Protein AF-A0A377XJ36-F1 (afdb_monomer)

pLDDT: mean 87.16, std 13.21, range [41.97, 98.56]

Radius of gyration: 21.44 Å; Cα contacts (8 Å, |Δi|>4): 306; chains: 1; bounding box: 42×44×80 Å

Organism: Klebsiella pneumoniae (NCBI:txid573)

Mean predicted aligned error: 8.45 Å

Foldseek 3Di:
DPDPDPDDDCVVVCVQQQQQKKKKKFKAWAQPPPPDDPVNCVVCPVNPPPRDTDIDMAFWMWGQADQVQQKIKTFQVRCPRGPWMWIAGLVGDIFTKDWPDDDPVVRMTIITTDPHDPGRHDDDDDPVPFDFFAKDKDWIDRPSPDIDIDIDTRHDDDDDD

Sequence (161 aa):
MPGQGALPSLAPMLEKVLPAVVSVQVEGTASPTLNMSEELKKYFGDNAPQEQAQPFEGLGSGVIIDAAKGYVLTNNHVINQAQKISVQLNDGREFDAKLVGSDEQSDIALLQLIKPDHLTQIAIADSDKLRVGDFAVAVGNPFGLGQTATSGIISALAAAA

Solvent-accessible surface area (backbone atoms only — not comparable to full-atom values): 9526 Å² total; per-residue (Å²): 132,92,78,82,69,80,77,90,70,66,58,79,57,44,71,70,49,47,60,14,41,22,16,34,40,23,37,30,61,47,61,67,81,75,86,66,52,73,68,54,50,71,73,39,56,94,71,48,84,74,77,62,64,39,77,46,78,38,63,26,41,29,37,25,65,35,41,91,70,22,31,30,42,33,45,25,81,51,55,59,71,44,78,44,39,38,37,34,41,72,87,69,54,73,33,52,42,42,82,78,49,71,39,79,91,80,38,33,24,38,33,31,37,58,82,60,69,95,56,44,48,53,85,87,78,73,70,90,76,64,51,71,65,42,80,41,72,52,74,46,18,50,77,71,86,58,75,49,75,47,78,54,52,36,84,71,75,81,79,87,130

Structure (mmCIF, N/CA/C/O backbone):
data_AF-A0A377XJ36-F1
#
_entry.id   AF-A0A377XJ36-F1
#
loop_
_atom_site.group_PDB
_atom_site.id
_atom_site.type_symbol
_atom_site.label_atom_id
_atom_site.label_alt_id
_atom_site.label_comp_id
_atom_site.label_asym_id
_atom_site.label_entity_id
_atom_site.label_seq_id
_atom_site.pdbx_PDB_ins_code
_atom_site.Cartn_x
_atom_site.Cartn_y
_atom_site.Cartn_z
_atom_site.occupancy
_atom_site.B_iso_or_equiv
_atom_site.auth_seq_id
_atom_site.auth_comp_id
_atom_site.auth_asym_id
_atom_site.auth_atom_id
_atom_site.pdbx_PDB_model_num
ATOM 1 N N . MET A 1 1 ? 23.670 23.105 -30.379 1.00 48.41 1 MET A N 1
ATOM 2 C CA . MET A 1 1 ? 24.186 21.742 -30.624 1.00 48.41 1 MET A CA 1
ATOM 3 C C . MET A 1 1 ? 22.996 20.820 -30.835 1.00 48.41 1 MET A C 1
ATOM 5 O O . MET A 1 1 ? 22.137 20.812 -29.962 1.00 48.41 1 MET A O 1
ATOM 9 N N . PRO A 1 2 ? 22.871 20.128 -31.978 1.00 44.06 2 PRO A N 1
ATOM 10 C CA . PRO A 1 2 ? 21.790 19.173 -32.188 1.00 44.06 2 PRO A CA 1
ATOM 11 C C . PRO A 1 2 ? 22.148 17.836 -31.516 1.00 44.06 2 PRO A C 1
ATOM 13 O O . PRO A 1 2 ? 23.261 17.351 -31.700 1.00 44.06 2 PRO A O 1
ATOM 16 N N . GLY A 1 3 ? 21.223 17.244 -30.749 1.00 57.69 3 GLY A N 1
ATOM 17 C CA . GLY A 1 3 ? 21.305 15.821 -30.382 1.00 57.69 3 GLY A CA 1
ATOM 18 C C . GLY A 1 3 ? 21.522 15.439 -28.912 1.00 57.69 3 GLY A C 1
ATOM 19 O O . GLY A 1 3 ? 21.966 14.323 -28.667 1.00 57.69 3 GLY A O 1
ATOM 20 N N . GLN A 1 4 ? 21.184 16.272 -27.921 1.00 59.72 4 GLN A N 1
ATOM 21 C CA . GLN A 1 4 ? 20.938 15.724 -26.577 1.00 59.72 4 GLN A CA 1
ATOM 22 C C . GLN A 1 4 ? 19.559 15.058 -26.580 1.00 59.72 4 GLN A C 1
ATOM 24 O O . GLN A 1 4 ? 18.538 15.722 -26.417 1.00 59.72 4 GLN A O 1
ATOM 29 N N . GLY A 1 5 ? 19.528 13.747 -26.842 1.00 67.06 5 GLY A N 1
ATOM 30 C CA . GLY A 1 5 ? 18.351 12.931 -26.552 1.00 67.06 5 GLY A CA 1
ATOM 31 C C . GLY A 1 5 ? 17.952 13.126 -25.090 1.00 67.06 5 GLY A C 1
ATOM 32 O O . GLY A 1 5 ? 18.826 13.272 -24.232 1.00 67.06 5 GLY A O 1
ATOM 33 N N . ALA A 1 6 ? 16.647 13.197 -24.818 1.00 75.75 6 ALA A N 1
ATOM 34 C CA . ALA A 1 6 ? 16.142 13.369 -23.461 1.00 75.75 6 ALA A CA 1
ATOM 35 C C . ALA A 1 6 ? 16.782 12.329 -22.527 1.00 75.75 6 ALA A C 1
ATOM 37 O O . ALA A 1 6 ? 16.864 11.148 -22.874 1.00 75.75 6 ALA A O 1
ATOM 38 N N . LEU A 1 7 ? 17.266 12.776 -21.364 1.00 84.00 7 LEU A N 1
ATOM 39 C CA . LEU A 1 7 ? 17.842 11.876 -20.370 1.00 84.00 7 LEU A CA 1
ATOM 40 C C . LEU A 1 7 ? 16.785 10.836 -19.958 1.00 84.00 7 LEU A C 1
ATOM 42 O O . LEU A 1 7 ? 15.632 11.217 -19.727 1.00 84.00 7 LEU A O 1
ATOM 46 N N . PRO A 1 8 ? 17.144 9.542 -19.856 1.00 88.75 8 PRO A N 1
ATOM 47 C CA . PRO A 1 8 ? 16.229 8.525 -19.357 1.00 88.75 8 PRO A CA 1
ATOM 48 C C . PRO A 1 8 ? 15.683 8.913 -17.980 1.00 88.75 8 PRO A C 1
ATOM 50 O O . PRO A 1 8 ? 16.436 9.343 -17.107 1.00 88.75 8 PRO A O 1
ATOM 53 N N . SER A 1 9 ? 14.374 8.759 -17.786 1.00 92.50 9 SER A N 1
ATOM 54 C CA . SER A 1 9 ? 13.693 9.106 -16.538 1.00 92.50 9 SER A CA 1
ATOM 55 C C . SER A 1 9 ? 12.618 8.078 -16.206 1.00 92.50 9 SER A C 1
ATOM 57 O O . SER A 1 9 ? 11.940 7.567 -17.097 1.00 92.50 9 SER A O 1
ATOM 59 N N . LEU A 1 10 ? 12.441 7.808 -14.911 1.00 93.69 10 LEU A N 1
ATOM 60 C CA . LEU A 1 10 ? 11.351 6.982 -14.387 1.00 93.69 10 LEU A CA 1
ATOM 61 C C . LEU A 1 10 ? 10.025 7.754 -14.291 1.00 93.69 10 LEU A C 1
ATOM 63 O O . LEU A 1 10 ? 8.982 7.135 -14.085 1.00 93.69 10 LEU A O 1
ATOM 67 N N . ALA A 1 11 ? 10.043 9.081 -14.468 1.00 92.81 11 ALA A N 1
ATOM 68 C CA . ALA A 1 11 ? 8.866 9.938 -14.313 1.00 92.81 11 ALA A CA 1
ATOM 69 C C . ALA A 1 11 ? 7.653 9.494 -15.159 1.00 92.81 11 ALA A C 1
ATOM 71 O O . ALA A 1 11 ? 6.580 9.359 -14.578 1.00 92.81 11 ALA A O 1
ATOM 72 N N . PRO A 1 12 ? 7.783 9.135 -16.457 1.00 94.06 12 PRO A N 1
ATOM 73 C CA . PRO A 1 12 ? 6.626 8.709 -17.256 1.00 94.06 12 PRO A CA 1
ATOM 74 C C . PRO A 1 12 ? 5.974 7.403 -16.775 1.00 94.06 12 PRO A C 1
ATOM 76 O O . PRO A 1 12 ? 4.808 7.138 -17.068 1.00 94.06 12 PRO A O 1
ATOM 79 N N . MET A 1 13 ? 6.735 6.549 -16.080 1.00 94.25 13 MET A N 1
ATOM 80 C CA . MET A 1 13 ? 6.204 5.344 -15.441 1.00 94.25 13 MET A CA 1
ATOM 81 C C . MET A 1 13 ? 5.531 5.707 -14.116 1.00 94.25 13 MET A C 1
ATOM 83 O O . MET A 1 13 ? 4.397 5.293 -13.880 1.00 94.25 13 MET A O 1
ATOM 87 N N . LEU A 1 14 ? 6.187 6.535 -13.297 1.00 92.69 14 LEU A N 1
ATOM 88 C CA . LEU A 1 14 ? 5.649 6.987 -12.016 1.00 92.69 14 LEU A CA 1
ATOM 89 C C . LEU A 1 14 ? 4.326 7.740 -12.187 1.00 92.69 14 LEU A C 1
ATOM 91 O O . LEU A 1 14 ? 3.386 7.430 -11.471 1.00 92.69 14 LEU A O 1
ATOM 95 N N . GLU A 1 15 ? 4.179 8.613 -13.184 1.00 92.25 15 GLU A N 1
ATOM 96 C CA . GLU A 1 15 ? 2.908 9.301 -13.483 1.00 92.25 15 GLU A CA 1
ATOM 97 C C . GLU A 1 15 ? 1.708 8.347 -13.629 1.00 92.25 15 GLU A C 1
ATOM 99 O O . GLU A 1 15 ? 0.581 8.717 -13.307 1.00 92.25 15 GLU A O 1
ATOM 104 N N . LYS A 1 16 ? 1.942 7.105 -14.072 1.00 92.62 16 LYS A N 1
ATOM 105 C CA . LYS A 1 16 ? 0.900 6.078 -14.224 1.00 92.62 16 LYS A CA 1
ATOM 106 C C . LYS A 1 16 ? 0.691 5.235 -12.968 1.00 92.62 16 LYS A C 1
ATOM 108 O O . LYS A 1 16 ? -0.400 4.713 -12.771 1.00 92.62 16 LYS A O 1
ATOM 113 N N . VAL A 1 17 ? 1.731 5.063 -12.152 1.00 93.38 17 VAL A N 1
ATOM 114 C CA . VAL A 1 17 ? 1.713 4.202 -10.955 1.00 93.38 17 VAL A CA 1
ATOM 115 C C . VAL A 1 17 ? 1.255 4.965 -9.719 1.00 93.38 17 VAL A C 1
ATOM 117 O O . VAL A 1 17 ? 0.489 4.442 -8.914 1.00 93.38 17 VAL A O 1
ATOM 120 N N . LEU A 1 18 ? 1.704 6.208 -9.578 1.00 92.50 18 LEU A N 1
ATOM 121 C CA . LEU A 1 18 ? 1.450 7.065 -8.428 1.00 92.50 18 LEU A CA 1
ATOM 122 C C . LEU A 1 18 ? -0.048 7.195 -8.079 1.00 92.50 18 LEU A C 1
ATOM 124 O O . LEU A 1 18 ? -0.370 7.056 -6.903 1.00 92.50 18 LEU A O 1
ATOM 128 N N . PRO A 1 19 ? -0.995 7.345 -9.025 1.00 94.19 19 PRO A N 1
ATOM 129 C CA . PRO A 1 19 ? -2.423 7.394 -8.687 1.00 94.19 19 PRO A CA 1
ATOM 130 C C . PRO A 1 19 ? -2.993 6.139 -8.006 1.00 94.19 19 PRO A C 1
ATOM 132 O O . PRO A 1 19 ? -4.066 6.210 -7.414 1.00 94.19 19 PRO A O 1
ATOM 135 N N . ALA A 1 20 ? -2.298 4.998 -8.073 1.00 96.06 20 ALA A N 1
ATOM 136 C CA . ALA A 1 20 ? -2.696 3.770 -7.386 1.00 96.06 20 ALA A CA 1
ATOM 137 C C . ALA A 1 20 ? -2.126 3.646 -5.960 1.00 96.06 20 ALA A C 1
ATOM 139 O O . ALA A 1 20 ? -2.522 2.737 -5.233 1.00 96.06 20 ALA A O 1
ATOM 140 N N . VAL A 1 21 ? -1.198 4.519 -5.551 1.00 95.81 21 VAL A N 1
ATOM 141 C CA . VAL A 1 21 ? -0.568 4.486 -4.221 1.00 95.81 21 VAL A CA 1
ATOM 142 C C . VAL A 1 21 ? -1.210 5.531 -3.316 1.00 95.81 21 VAL A C 1
ATOM 144 O O . VAL A 1 21 ? -1.239 6.719 -3.634 1.00 95.81 21 VAL A O 1
ATOM 147 N N . VAL A 1 22 ? -1.690 5.097 -2.158 1.00 95.81 22 VAL A N 1
ATOM 148 C CA . VAL A 1 22 ? -2.528 5.900 -1.259 1.00 95.81 22 VAL A CA 1
ATOM 149 C C . VAL A 1 22 ? -1.887 6.059 0.115 1.00 95.81 22 VAL A C 1
ATOM 151 O O . VAL A 1 22 ? -1.047 5.249 0.512 1.00 95.81 22 VAL A O 1
ATOM 154 N N . SER A 1 23 ? -2.291 7.096 0.842 1.00 96.00 23 SER A N 1
ATOM 155 C CA . SER A 1 23 ? -2.009 7.233 2.272 1.00 96.00 23 SER A CA 1
ATOM 156 C C . SER A 1 23 ? -3.123 6.559 3.067 1.00 96.00 23 SER A C 1
ATOM 158 O O . SER A 1 23 ? -4.299 6.740 2.751 1.00 96.00 23 SER A O 1
ATOM 160 N N . VAL A 1 24 ? -2.759 5.771 4.073 1.00 96.12 24 VAL A N 1
ATOM 161 C CA . VAL A 1 24 ? -3.692 5.121 4.999 1.00 96.12 24 VAL A CA 1
ATOM 162 C C . VAL A 1 24 ? -3.528 5.786 6.354 1.00 96.12 24 VAL A C 1
ATOM 164 O O . VAL A 1 24 ? -2.433 5.785 6.915 1.00 96.12 24 VAL A O 1
ATOM 167 N N . GLN A 1 25 ? -4.613 6.346 6.866 1.00 94.56 25 GLN A N 1
ATOM 168 C CA . GLN A 1 25 ? -4.669 7.020 8.154 1.00 94.56 25 GLN A CA 1
ATOM 169 C C . GLN A 1 25 ? -5.615 6.247 9.057 1.00 94.56 25 GLN A C 1
ATOM 171 O O . GLN A 1 25 ? -6.716 5.872 8.641 1.00 94.56 25 GLN A O 1
ATOM 176 N N . VAL A 1 26 ? -5.188 5.996 10.286 1.00 94.62 26 VAL A N 1
ATOM 177 C CA . VAL A 1 26 ? -6.001 5.284 11.264 1.00 94.62 26 VAL A CA 1
ATOM 178 C C . VAL A 1 26 ? -6.114 6.065 12.552 1.00 94.62 26 VAL A C 1
ATOM 180 O O . VAL A 1 26 ? -5.155 6.678 13.011 1.00 94.62 26 VAL A O 1
ATOM 183 N N . GLU A 1 27 ? -7.293 5.993 13.148 1.00 93.62 27 GLU A N 1
ATOM 184 C CA . GLU A 1 27 ? -7.573 6.517 14.478 1.00 93.62 27 GLU A CA 1
ATOM 185 C C . GLU A 1 27 ? -8.083 5.354 15.331 1.00 93.62 27 GLU A C 1
ATOM 187 O O . GLU A 1 27 ? -8.927 4.558 14.893 1.00 93.62 27 GLU A O 1
ATOM 192 N N . GLY A 1 28 ? -7.580 5.235 16.554 1.00 88.56 28 GLY A N 1
ATOM 193 C CA . GLY A 1 28 ? -7.995 4.190 17.480 1.00 88.56 28 GLY A CA 1
ATOM 194 C C . GLY A 1 28 ? -7.770 4.578 18.931 1.00 88.56 28 GLY A C 1
ATOM 195 O O . GLY A 1 28 ? -7.401 5.705 19.258 1.00 88.56 28 GLY A O 1
ATOM 196 N N . THR A 1 29 ? -8.009 3.631 19.831 1.00 83.00 29 THR A N 1
ATOM 197 C CA . THR A 1 29 ? -7.710 3.794 21.256 1.00 83.00 29 THR A CA 1
ATOM 198 C C . THR A 1 29 ? -6.915 2.587 21.716 1.00 83.00 29 THR A C 1
ATOM 200 O O . THR A 1 29 ? -7.352 1.452 21.527 1.00 83.00 29 THR A O 1
ATOM 203 N N . ALA A 1 30 ? -5.755 2.828 22.313 1.00 75.50 30 ALA A N 1
ATOM 204 C CA . ALA A 1 30 ? -4.897 1.792 22.860 1.00 75.50 30 ALA A CA 1
ATOM 205 C C . ALA A 1 30 ? -4.836 1.956 24.377 1.00 75.50 30 ALA A C 1
ATOM 207 O O . ALA A 1 30 ? -4.608 3.053 24.887 1.00 75.50 30 ALA A O 1
ATOM 208 N N . SER A 1 31 ? -5.035 0.864 25.110 1.00 68.12 31 SER A N 1
ATOM 209 C CA . SER A 1 31 ? -4.725 0.824 26.536 1.00 68.12 31 SER A CA 1
ATOM 210 C C . SER A 1 31 ? -3.245 0.485 26.671 1.00 68.12 31 SER A C 1
ATOM 212 O O . SER A 1 31 ? -2.873 -0.650 26.364 1.00 68.12 31 SER A O 1
ATOM 214 N N . PRO A 1 32 ? -2.374 1.425 27.074 1.00 62.62 32 PRO A N 1
ATOM 215 C CA . PRO A 1 32 ? -1.007 1.060 27.398 1.00 62.62 32 PRO A CA 1
ATOM 216 C C . PRO A 1 32 ? -1.059 0.086 28.575 1.00 62.62 32 PRO A C 1
ATOM 218 O O . PRO A 1 32 ? -1.501 0.464 29.657 1.00 62.62 32 PRO A O 1
ATOM 221 N N . THR A 1 33 ? -0.624 -1.160 28.369 1.00 59.25 33 THR A N 1
ATOM 222 C CA . THR A 1 33 ? -0.409 -2.093 29.478 1.00 59.25 33 THR A CA 1
ATOM 223 C C . THR A 1 33 ? 0.677 -1.506 30.358 1.00 59.25 33 THR A C 1
ATOM 225 O O . THR A 1 33 ? 1.862 -1.516 29.997 1.00 59.25 33 THR A O 1
ATOM 228 N N . LEU A 1 34 ? 0.284 -0.969 31.507 1.00 61.28 34 LEU A N 1
ATOM 229 C CA . LEU A 1 34 ? 1.234 -0.591 32.531 1.00 61.28 34 LEU A CA 1
ATOM 230 C C . LEU A 1 34 ? 1.732 -1.901 33.131 1.00 61.28 34 LEU A C 1
ATOM 232 O O . LEU A 1 34 ? 1.085 -2.498 33.989 1.00 61.28 34 LEU A O 1
ATOM 236 N N . ASN A 1 35 ? 2.908 -2.351 32.692 1.00 59.31 35 ASN A N 1
ATOM 237 C CA . ASN A 1 35 ? 3.653 -3.404 33.377 1.00 59.31 35 ASN A CA 1
ATOM 238 C C . ASN A 1 35 ? 4.149 -2.865 34.732 1.00 59.31 35 ASN A C 1
ATOM 240 O O . ASN A 1 35 ? 5.342 -2.655 34.945 1.00 59.31 35 ASN A O 1
ATOM 244 N N . MET A 1 36 ? 3.222 -2.586 35.653 1.00 64.69 36 MET A N 1
ATOM 245 C CA . MET A 1 36 ? 3.536 -2.308 37.047 1.00 64.69 36 MET A CA 1
ATOM 246 C C . MET A 1 36 ? 4.074 -3.591 37.667 1.00 64.69 36 MET A C 1
ATOM 248 O O . MET A 1 36 ? 3.414 -4.633 37.630 1.00 64.69 36 MET A O 1
ATOM 252 N N . SER A 1 37 ? 5.263 -3.506 38.265 1.00 69.25 37 SER A N 1
ATOM 253 C CA . SER A 1 37 ? 5.785 -4.590 39.088 1.00 69.25 37 SER A CA 1
ATOM 254 C C . SER A 1 37 ? 4.824 -4.883 40.245 1.00 69.25 37 SER A C 1
ATOM 256 O O . SER A 1 37 ? 4.123 -4.000 40.749 1.00 69.25 37 SER A O 1
ATOM 258 N N . GLU A 1 38 ? 4.795 -6.136 40.693 1.00 71.56 38 GLU A N 1
ATOM 259 C CA . GLU A 1 38 ? 3.959 -6.579 41.818 1.00 71.56 38 GLU A CA 1
ATOM 260 C C . GLU A 1 38 ? 4.240 -5.782 43.112 1.00 71.56 38 GLU A C 1
ATOM 262 O O . GLU A 1 38 ? 3.360 -5.612 43.958 1.00 71.56 38 GLU A O 1
ATOM 267 N N . GLU A 1 39 ? 5.449 -5.230 43.251 1.00 73.38 39 GLU A N 1
ATOM 268 C CA . GLU A 1 39 ? 5.852 -4.356 44.361 1.00 73.38 39 GLU A CA 1
ATOM 269 C C . GLU A 1 39 ? 5.170 -2.983 44.305 1.00 73.38 39 GLU A C 1
ATOM 271 O O . GLU A 1 39 ? 4.704 -2.486 45.330 1.00 73.38 39 GLU A O 1
ATOM 276 N N . LEU A 1 40 ? 5.045 -2.395 43.110 1.00 71.69 40 LEU A N 1
ATOM 277 C CA . LEU A 1 40 ? 4.318 -1.142 42.904 1.00 71.69 40 LE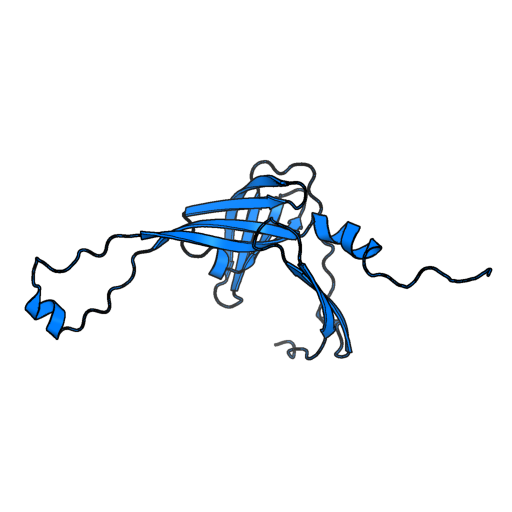U A CA 1
ATOM 278 C C . LEU A 1 40 ? 2.810 -1.343 43.120 1.00 71.69 40 LEU A C 1
ATOM 280 O O . LEU A 1 40 ? 2.173 -0.515 43.765 1.00 71.69 40 LEU A O 1
ATOM 284 N N . LYS A 1 41 ? 2.233 -2.469 42.683 1.00 71.19 41 LYS A N 1
ATOM 285 C CA . LYS A 1 41 ? 0.807 -2.778 42.925 1.00 71.19 41 LYS A CA 1
ATOM 286 C C . LYS A 1 41 ? 0.467 -2.851 44.419 1.00 71.19 41 LYS A C 1
ATOM 288 O O . LYS A 1 41 ? -0.551 -2.309 44.842 1.00 71.19 41 LYS A O 1
ATOM 293 N N . LYS A 1 42 ? 1.342 -3.451 45.237 1.00 74.19 42 LYS A N 1
ATOM 294 C CA . LYS A 1 42 ? 1.187 -3.479 46.706 1.00 74.19 42 LYS A CA 1
ATOM 295 C C . LYS A 1 42 ? 1.307 -2.104 47.362 1.00 74.19 42 LYS A C 1
ATOM 297 O O . LYS A 1 42 ? 0.713 -1.899 48.415 1.00 74.19 42 LYS A O 1
ATOM 302 N N . TYR A 1 43 ? 2.077 -1.191 46.770 1.00 75.00 43 TYR A N 1
ATOM 303 C CA . TYR A 1 43 ? 2.278 0.156 47.304 1.00 75.00 43 TYR A CA 1
ATOM 304 C C . TYR A 1 43 ? 1.103 1.096 46.991 1.00 75.00 43 TYR A C 1
ATOM 306 O O . TYR A 1 43 ? 0.738 1.917 47.829 1.00 75.00 43 TYR A O 1
ATOM 314 N N . PHE A 1 44 ? 0.498 0.968 45.804 1.00 73.94 44 PHE A N 1
ATOM 315 C CA . PHE A 1 44 ? -0.570 1.862 45.340 1.00 73.94 44 PHE A CA 1
ATOM 316 C C . PHE A 1 44 ? -1.997 1.341 45.593 1.00 73.94 44 PHE A C 1
ATOM 318 O O . PHE A 1 44 ? -2.909 2.160 45.666 1.00 73.94 44 PHE A O 1
ATOM 325 N N . GLY A 1 45 ? -2.213 0.032 45.791 1.00 71.44 45 GLY A N 1
ATOM 326 C CA . GLY A 1 45 ? -3.537 -0.528 46.113 1.00 71.44 45 GLY A CA 1
ATOM 327 C C . GLY A 1 45 ? -4.637 -0.071 45.139 1.00 71.44 45 GLY A C 1
ATOM 328 O O . GLY A 1 45 ? -4.417 -0.044 43.930 1.00 71.44 45 GLY A O 1
ATOM 329 N N . ASP A 1 46 ? -5.792 0.350 45.668 1.00 68.62 46 ASP A N 1
ATOM 330 C CA . ASP A 1 46 ? -6.917 0.913 44.892 1.00 68.62 46 ASP A CA 1
ATOM 331 C C . ASP A 1 46 ? -6.639 2.320 44.311 1.00 68.62 46 ASP A C 1
ATOM 333 O O . ASP A 1 46 ? -7.412 2.815 43.495 1.00 68.62 46 ASP A O 1
ATOM 337 N N . ASN A 1 47 ? -5.528 2.963 44.697 1.00 65.56 47 ASN A N 1
ATOM 338 C CA . ASN A 1 47 ? -5.059 4.242 44.144 1.00 65.56 47 ASN A CA 1
ATOM 339 C C . ASN A 1 47 ? -4.070 4.054 42.977 1.00 65.56 47 ASN A C 1
ATOM 341 O O . ASN A 1 47 ? -3.370 5.000 42.601 1.00 65.56 47 ASN A O 1
ATOM 345 N N . ALA A 1 48 ? -3.960 2.845 42.417 1.00 66.50 48 ALA A N 1
ATOM 346 C CA . ALA A 1 48 ? -3.186 2.630 41.202 1.00 66.50 48 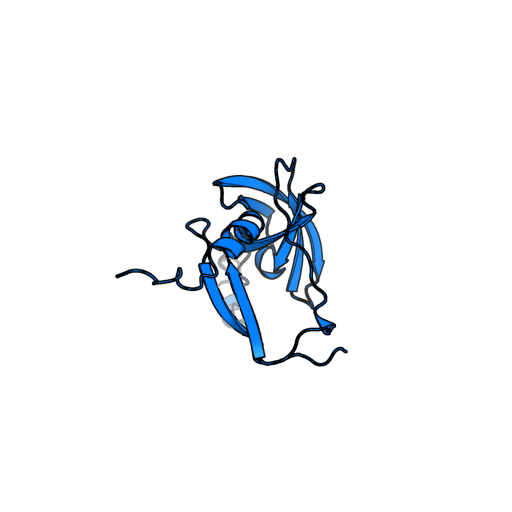ALA A CA 1
ATOM 347 C C . ALA A 1 48 ? -3.740 3.508 40.060 1.00 66.50 48 ALA A C 1
ATOM 349 O O . ALA A 1 48 ? -4.962 3.625 39.925 1.00 66.50 48 ALA A O 1
ATOM 350 N N . PRO A 1 49 ? -2.876 4.131 39.231 1.00 64.44 49 PRO A N 1
ATOM 351 C CA . PRO A 1 49 ? -3.334 4.855 38.055 1.00 64.44 49 PRO A CA 1
ATOM 352 C C . PRO A 1 49 ? -4.183 3.915 37.200 1.00 64.44 49 PRO A C 1
ATOM 354 O O . PRO A 1 49 ? -3.713 2.863 36.772 1.00 64.44 49 PRO A O 1
ATOM 357 N N . GLN A 1 50 ? -5.446 4.278 36.988 1.00 64.50 50 GLN A N 1
ATOM 358 C CA . GLN A 1 50 ? -6.340 3.510 36.134 1.00 64.50 50 GLN A CA 1
ATOM 359 C C . GLN A 1 50 ? -5.754 3.497 34.717 1.00 64.50 50 GLN A C 1
ATOM 361 O O . GLN A 1 50 ? -5.399 4.558 34.199 1.00 64.50 50 GLN A O 1
ATOM 366 N N . GLU A 1 51 ? -5.645 2.317 34.100 1.00 65.31 51 GLU A N 1
ATOM 367 C CA . GLU A 1 51 ? -5.253 2.181 32.694 1.00 65.31 51 GLU A CA 1
ATOM 368 C C . GLU A 1 51 ? -6.303 2.883 31.824 1.00 65.31 51 GLU A C 1
ATOM 370 O O . GLU A 1 51 ? -7.343 2.327 31.473 1.00 65.31 51 GLU A O 1
ATOM 375 N N . GLN A 1 52 ? -6.067 4.160 31.532 1.00 67.25 52 GLN A N 1
ATOM 376 C CA . GLN A 1 52 ? -6.913 4.939 30.644 1.00 67.25 52 GLN A CA 1
ATOM 377 C C . GLN A 1 52 ? -6.488 4.653 29.214 1.00 67.25 52 GLN A C 1
ATOM 379 O O . GLN A 1 52 ? -5.350 4.935 28.835 1.00 67.25 52 GLN A O 1
ATOM 384 N N . ALA A 1 53 ? -7.419 4.119 28.424 1.00 75.62 53 ALA A N 1
ATOM 385 C CA . ALA A 1 53 ? -7.248 3.995 26.988 1.00 75.62 53 ALA A CA 1
ATOM 386 C C . ALA A 1 53 ? -6.920 5.380 26.408 1.00 75.62 53 ALA A C 1
ATOM 388 O O . ALA A 1 53 ? -7.685 6.331 26.584 1.00 75.62 53 ALA A O 1
ATOM 389 N N . GLN A 1 54 ? -5.762 5.498 25.764 1.00 80.44 54 GLN A N 1
ATOM 390 C CA . GLN A 1 54 ? -5.316 6.729 25.123 1.00 80.44 54 GLN A CA 1
ATOM 391 C C . GLN A 1 54 ? -5.647 6.666 23.630 1.00 80.44 54 GLN A C 1
ATOM 393 O O . GLN A 1 54 ? -5.442 5.616 23.009 1.00 80.44 54 GLN A O 1
ATOM 398 N N . PRO A 1 55 ? -6.164 7.754 23.035 1.00 85.88 55 PRO A N 1
ATOM 399 C CA . PRO A 1 55 ? -6.303 7.827 21.591 1.00 85.88 55 PRO A CA 1
ATOM 400 C C . PRO A 1 55 ? -4.924 7.719 20.934 1.00 85.88 55 PRO A C 1
ATOM 402 O O . PRO A 1 55 ? -3.937 8.250 21.449 1.00 85.88 55 PRO A O 1
ATOM 405 N N . PHE A 1 56 ? -4.863 7.034 19.799 1.00 88.56 56 PHE A N 1
ATOM 406 C CA . PHE A 1 56 ? -3.679 6.995 18.953 1.00 88.56 56 PHE A CA 1
ATOM 407 C C . PHE A 1 56 ? -4.061 7.263 17.501 1.00 88.56 56 PHE A C 1
ATOM 409 O O . PHE A 1 56 ? -5.178 6.971 17.069 1.00 88.56 56 PHE A O 1
ATOM 416 N N . GLU A 1 57 ? -3.091 7.781 16.758 1.00 90.19 57 GLU A N 1
ATOM 417 C CA . GLU A 1 57 ? -3.163 7.955 15.315 1.00 90.19 57 GLU A CA 1
ATOM 418 C C . GLU A 1 57 ? -2.034 7.151 14.671 1.00 90.19 57 GLU A C 1
ATOM 420 O O . GLU A 1 57 ? -0.910 7.112 15.180 1.00 90.19 57 GLU A O 1
ATOM 425 N N . GLY A 1 58 ? -2.343 6.482 13.567 1.00 88.44 58 GLY A N 1
ATOM 426 C CA . GLY A 1 58 ? -1.390 5.710 12.780 1.00 88.44 58 GLY A CA 1
ATOM 427 C C . GLY A 1 58 ? -1.394 6.163 11.328 1.00 88.44 58 GLY A C 1
ATOM 428 O O . GLY A 1 58 ? -2.419 6.584 10.791 1.00 88.44 58 GLY A O 1
ATOM 429 N N . LEU A 1 59 ? -0.229 6.075 10.694 1.00 91.69 59 LEU A N 1
ATOM 430 C CA . LEU A 1 59 ? -0.010 6.500 9.317 1.00 91.69 59 LEU A CA 1
ATOM 431 C C . LEU A 1 59 ? 0.747 5.420 8.553 1.00 91.69 59 LEU A C 1
ATOM 433 O O . LEU A 1 59 ? 1.736 4.870 9.040 1.00 91.69 59 LEU A O 1
ATOM 437 N N . GLY A 1 60 ? 0.303 5.143 7.334 1.00 93.44 60 GLY A N 1
ATOM 438 C CA . GLY A 1 60 ? 0.897 4.139 6.467 1.00 93.44 60 GLY A CA 1
ATOM 439 C C . GLY A 1 60 ? 0.598 4.392 4.997 1.00 93.44 60 GLY A C 1
ATOM 440 O O . GLY A 1 60 ? 0.023 5.406 4.609 1.00 93.44 60 GLY A O 1
ATOM 441 N N . SER A 1 61 ? 1.034 3.463 4.153 1.00 95.50 61 SER A N 1
ATOM 442 C CA . SER A 1 61 ? 0.765 3.496 2.713 1.00 95.50 61 SER A CA 1
ATOM 443 C C . SER A 1 61 ? -0.083 2.299 2.306 1.00 95.50 61 SER A C 1
ATOM 445 O O . SER A 1 61 ? -0.035 1.248 2.945 1.00 95.50 61 SER A O 1
ATOM 447 N N . GLY A 1 62 ? -0.836 2.439 1.223 1.00 96.31 62 GLY A N 1
ATOM 448 C CA . GLY A 1 62 ? -1.554 1.333 0.603 1.00 96.31 62 GLY A CA 1
ATOM 449 C C . GLY A 1 62 ? -1.466 1.380 -0.915 1.00 96.31 62 GLY A C 1
ATOM 450 O O . GLY A 1 62 ? -1.016 2.369 -1.497 1.00 96.31 62 GLY A O 1
ATOM 451 N N . VAL A 1 63 ? -1.914 0.308 -1.562 1.00 97.50 63 VAL A N 1
ATOM 452 C CA . VAL A 1 63 ? -1.956 0.194 -3.023 1.00 97.50 63 VAL A CA 1
ATOM 453 C C . VAL A 1 63 ? -3.330 -0.287 -3.468 1.00 97.50 63 VAL A C 1
ATOM 455 O O . VAL A 1 63 ? -3.824 -1.301 -2.976 1.00 97.50 63 VAL A O 1
ATOM 458 N N . ILE A 1 64 ? -3.944 0.423 -4.412 1.00 98.12 64 ILE A N 1
ATOM 459 C CA . ILE A 1 64 ? -5.225 0.044 -5.013 1.00 98.12 64 ILE A CA 1
ATOM 460 C C . ILE A 1 64 ? -4.993 -1.124 -5.978 1.00 98.12 64 ILE A C 1
ATOM 462 O O . ILE A 1 64 ? -4.285 -0.988 -6.980 1.00 98.12 64 ILE A O 1
ATOM 466 N N . ILE A 1 65 ? -5.619 -2.266 -5.694 1.00 97.94 65 ILE A N 1
ATOM 467 C CA . ILE A 1 65 ? -5.500 -3.502 -6.490 1.00 97.94 65 ILE A CA 1
ATOM 468 C C . ILE A 1 65 ? -6.757 -3.815 -7.315 1.00 97.94 65 ILE A C 1
ATOM 470 O O . ILE A 1 65 ? -6.676 -4.540 -8.303 1.00 97.94 65 ILE A O 1
ATOM 474 N N . ASP A 1 66 ? -7.910 -3.251 -6.944 1.00 97.88 66 ASP A N 1
ATOM 475 C CA . ASP A 1 66 ? -9.168 -3.360 -7.694 1.00 97.88 66 ASP A CA 1
ATOM 476 C C . ASP A 1 66 ? -9.898 -2.012 -7.636 1.00 97.88 66 ASP A C 1
ATOM 478 O O . ASP A 1 66 ? -10.426 -1.617 -6.592 1.00 97.88 66 ASP A O 1
ATOM 482 N N . ALA A 1 67 ? -9.909 -1.291 -8.757 1.00 97.06 67 ALA A N 1
ATOM 483 C CA . ALA A 1 67 ? -10.516 0.032 -8.853 1.00 97.06 67 ALA A CA 1
ATOM 484 C C . ALA A 1 67 ? -12.051 -0.022 -8.805 1.00 97.06 67 ALA A C 1
ATOM 486 O O . ALA A 1 67 ? -12.679 0.909 -8.304 1.00 97.06 67 ALA A O 1
ATOM 487 N N . ALA A 1 68 ? -12.661 -1.105 -9.297 1.00 96.31 68 ALA A N 1
ATOM 488 C CA . ALA A 1 68 ? -14.114 -1.244 -9.354 1.00 96.31 68 ALA A CA 1
ATOM 489 C C . ALA A 1 68 ? -14.706 -1.549 -7.974 1.00 96.31 68 ALA A C 1
ATOM 491 O O . ALA A 1 68 ? -15.760 -1.025 -7.612 1.00 96.31 68 ALA A O 1
ATOM 492 N N . LYS A 1 69 ? -14.024 -2.390 -7.190 1.00 97.19 69 LYS A N 1
ATOM 493 C CA . LYS A 1 69 ? -14.437 -2.733 -5.822 1.00 97.19 69 LYS A CA 1
ATOM 494 C C . LYS A 1 69 ? -13.885 -1.779 -4.768 1.00 97.19 69 LYS A C 1
ATOM 496 O O . LYS A 1 69 ? -14.383 -1.804 -3.643 1.00 97.19 69 LYS A O 1
ATOM 501 N N . GLY A 1 70 ? -12.884 -0.970 -5.117 1.00 97.94 70 GLY A N 1
ATOM 502 C CA . GLY A 1 70 ? -12.185 -0.080 -4.194 1.00 97.94 70 GLY A CA 1
ATOM 503 C C . GLY A 1 70 ? -11.276 -0.830 -3.227 1.00 97.94 70 GLY A C 1
ATOM 504 O O . GLY A 1 70 ? -11.216 -0.465 -2.057 1.00 97.94 70 GLY A O 1
ATOM 505 N N . TYR A 1 71 ? -10.619 -1.902 -3.673 1.00 98.56 71 TYR A N 1
ATOM 506 C CA . TYR A 1 71 ? -9.741 -2.684 -2.806 1.00 98.56 71 TYR A CA 1
ATOM 507 C C . TYR A 1 71 ? -8.346 -2.091 -2.705 1.00 98.56 71 TYR A C 1
ATOM 509 O O . TYR A 1 71 ? -7.694 -1.838 -3.721 1.00 98.56 71 TYR A O 1
ATOM 517 N N . VAL A 1 72 ? -7.888 -1.938 -1.464 1.00 98.38 72 VAL A N 1
ATOM 518 C CA . VAL A 1 72 ? -6.578 -1.398 -1.107 1.00 98.38 72 VAL A CA 1
ATOM 519 C C . VAL A 1 72 ? -5.836 -2.415 -0.251 1.00 98.38 72 VAL A C 1
ATOM 521 O O . VAL A 1 72 ? -6.343 -2.846 0.782 1.00 98.38 72 VAL A O 1
ATOM 524 N N . LEU A 1 73 ? -4.630 -2.782 -0.674 1.00 98.00 73 LEU A N 1
ATOM 525 C CA . LEU A 1 73 ? -3.709 -3.591 0.117 1.00 98.00 73 LEU A CA 1
ATOM 526 C C . LEU A 1 73 ? -2.835 -2.674 0.979 1.00 98.00 73 LEU A C 1
ATOM 528 O O . LEU A 1 73 ? -2.334 -1.663 0.484 1.00 98.00 73 LEU A O 1
ATOM 532 N N . THR A 1 74 ? -2.635 -3.019 2.245 1.00 97.31 74 THR A N 1
ATOM 533 C CA . THR A 1 74 ? -1.728 -2.316 3.167 1.00 97.31 74 THR A CA 1
ATOM 534 C C . THR A 1 74 ? -1.141 -3.304 4.178 1.00 97.31 74 THR A C 1
ATOM 536 O O . THR A 1 74 ? -1.395 -4.507 4.090 1.00 97.31 74 THR A O 1
ATOM 539 N N . ASN A 1 75 ? -0.350 -2.814 5.128 1.00 96.31 75 ASN A N 1
ATOM 540 C CA . ASN A 1 75 ? 0.189 -3.636 6.200 1.00 96.31 75 ASN A CA 1
ATOM 541 C C . ASN A 1 75 ? -0.817 -3.821 7.341 1.00 96.31 75 ASN A C 1
ATOM 543 O O . ASN A 1 75 ? -1.534 -2.890 7.711 1.00 96.31 75 ASN A O 1
ATOM 547 N N . ASN A 1 76 ? -0.839 -5.011 7.940 1.00 96.12 76 ASN A N 1
ATOM 548 C CA . ASN A 1 76 ? -1.710 -5.302 9.080 1.00 96.12 76 ASN A CA 1
ATOM 549 C C . ASN A 1 76 ? -1.350 -4.441 10.300 1.00 96.12 76 ASN A C 1
ATOM 551 O O . ASN A 1 76 ? -2.243 -3.890 10.942 1.00 96.12 76 ASN A O 1
ATOM 555 N N . HIS A 1 77 ? -0.062 -4.245 10.588 1.00 93.94 77 HIS A N 1
ATOM 556 C CA . HIS A 1 77 ? 0.367 -3.415 11.716 1.00 93.94 77 HIS A CA 1
ATOM 557 C C . HIS A 1 77 ? -0.078 -1.947 11.605 1.00 93.94 77 HIS A C 1
ATOM 559 O O . HIS A 1 77 ? -0.201 -1.284 12.630 1.00 93.94 77 HIS A O 1
ATOM 565 N N . VAL A 1 78 ? -0.345 -1.441 10.391 1.00 93.38 78 VAL A N 1
ATOM 566 C CA . VAL A 1 78 ? -0.863 -0.077 10.179 1.00 93.38 78 VAL A CA 1
ATOM 567 C C . VAL A 1 78 ? -2.307 0.035 10.655 1.00 93.38 78 VAL A C 1
ATOM 569 O O . VAL A 1 78 ? -2.686 1.071 11.184 1.00 93.38 78 VAL A O 1
ATOM 572 N N . ILE A 1 79 ? -3.115 -1.012 10.473 1.00 93.12 79 ILE A N 1
ATOM 573 C CA . ILE A 1 79 ? -4.557 -0.986 10.762 1.00 93.12 79 ILE A CA 1
ATOM 574 C C . ILE A 1 79 ? -4.931 -1.660 12.082 1.00 93.12 79 ILE A C 1
ATOM 576 O O . ILE A 1 79 ? -6.111 -1.732 12.432 1.00 93.12 79 ILE A O 1
ATOM 580 N N . ASN A 1 80 ? -3.947 -2.166 12.821 1.00 87.12 80 ASN A N 1
ATOM 581 C CA . ASN A 1 80 ? -4.196 -2.871 14.066 1.00 87.12 80 ASN A CA 1
ATOM 582 C C . ASN A 1 80 ? -4.819 -1.923 15.103 1.00 87.12 80 ASN A C 1
ATOM 584 O O . ASN A 1 80 ? -4.369 -0.794 15.279 1.00 87.12 80 ASN A O 1
ATOM 588 N N . GLN A 1 81 ? -5.875 -2.382 15.779 1.00 83.44 81 GLN A N 1
ATOM 589 C CA . GLN A 1 81 ? -6.648 -1.611 16.767 1.00 83.44 81 GLN A CA 1
ATOM 590 C C . GLN A 1 81 ? -7.285 -0.313 16.227 1.00 83.44 81 GLN A C 1
ATOM 592 O O . GLN A 1 81 ? -7.797 0.495 17.009 1.00 83.44 81 GLN A O 1
ATOM 597 N N . ALA A 1 82 ? -7.295 -0.117 14.903 1.00 89.75 82 ALA A N 1
ATOM 598 C CA . ALA A 1 82 ? -7.949 1.016 14.269 1.00 89.75 82 ALA A CA 1
ATOM 599 C C . ALA A 1 82 ? -9.470 0.907 14.422 1.00 89.75 82 ALA A C 1
ATOM 601 O O . ALA A 1 82 ? -10.082 -0.111 14.095 1.00 89.75 82 ALA A O 1
ATOM 602 N N . GLN A 1 83 ? -10.093 1.978 14.900 1.00 91.75 83 GLN A N 1
ATOM 603 C CA . GLN A 1 83 ? -11.550 2.109 14.971 1.00 91.75 83 GLN A CA 1
ATOM 604 C C . GLN A 1 83 ? -12.097 2.811 13.731 1.00 91.75 83 GLN A C 1
ATOM 606 O O . GLN A 1 83 ? -13.210 2.526 13.285 1.00 91.75 83 GLN A O 1
ATOM 611 N N . LYS A 1 84 ? -11.296 3.712 13.162 1.00 95.31 84 LYS A N 1
ATOM 612 C CA . LYS A 1 84 ? -11.593 4.440 11.937 1.00 95.31 84 LYS A CA 1
ATOM 613 C C . LYS A 1 84 ? -10.388 4.359 11.013 1.00 95.31 84 LYS A C 1
ATOM 615 O O . LYS A 1 84 ? -9.251 4.495 11.457 1.00 95.31 84 LYS A O 1
ATOM 620 N N . ILE A 1 85 ? -10.660 4.125 9.734 1.00 97.12 85 ILE A N 1
ATOM 621 C CA . ILE A 1 85 ? -9.652 4.040 8.681 1.00 97.12 85 ILE A CA 1
ATOM 622 C C . ILE A 1 85 ? -10.075 5.003 7.576 1.00 97.12 85 ILE A C 1
ATOM 624 O O . ILE A 1 85 ? -11.163 4.858 7.015 1.00 97.12 85 ILE A O 1
ATOM 628 N N . SER A 1 86 ? -9.215 5.968 7.274 1.00 96.38 86 SER A N 1
ATOM 629 C CA . SER A 1 86 ? -9.350 6.882 6.143 1.00 96.38 86 SER A CA 1
ATOM 630 C C . SER A 1 86 ? -8.235 6.613 5.141 1.00 96.38 86 SER A C 1
ATOM 632 O O . SER A 1 86 ? -7.102 6.297 5.511 1.00 96.38 86 SER A O 1
ATOM 634 N N . VAL A 1 87 ? -8.556 6.715 3.858 1.00 96.25 87 VAL A N 1
ATOM 635 C CA . VAL A 1 87 ? -7.601 6.562 2.766 1.00 96.25 87 VAL A CA 1
ATOM 636 C C . VAL A 1 87 ? -7.607 7.825 1.927 1.00 96.25 87 VAL A C 1
ATOM 638 O O . VAL A 1 87 ? -8.642 8.211 1.384 1.00 96.25 87 VAL A O 1
ATOM 641 N N . GLN A 1 88 ? -6.436 8.436 1.781 1.00 95.00 88 GLN A N 1
ATOM 642 C CA . GLN A 1 88 ? -6.236 9.629 0.970 1.00 95.00 88 GLN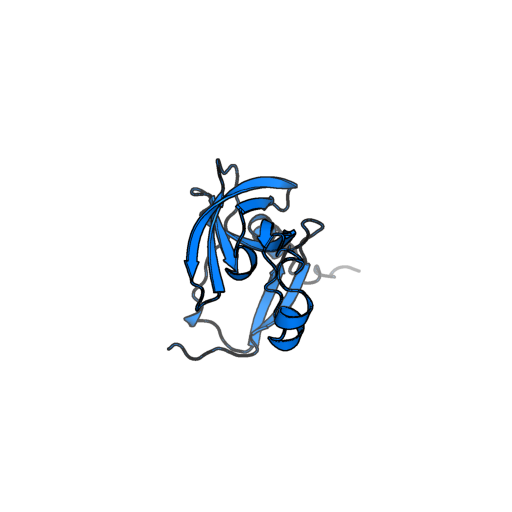 A CA 1
ATOM 643 C C . GLN A 1 88 ? -5.493 9.271 -0.321 1.00 95.00 88 GLN A C 1
ATOM 645 O O . GLN A 1 88 ? -4.416 8.662 -0.301 1.00 95.00 88 GLN A O 1
ATOM 650 N N . LEU A 1 89 ? -6.074 9.647 -1.458 1.00 93.94 89 LEU A N 1
ATOM 651 C CA . LEU A 1 89 ? -5.465 9.504 -2.776 1.00 93.94 89 LEU A CA 1
ATOM 652 C C . LEU A 1 89 ? -4.411 10.589 -3.017 1.00 93.94 89 LEU A C 1
ATOM 654 O O . LEU A 1 89 ? -4.361 11.611 -2.337 1.00 93.94 89 LEU A O 1
ATOM 658 N N . ASN A 1 90 ? -3.583 10.398 -4.043 1.00 89.06 90 ASN A N 1
ATOM 659 C CA . ASN A 1 90 ? -2.555 11.372 -4.414 1.00 89.06 90 ASN A CA 1
ATOM 660 C C . ASN A 1 90 ? -3.113 12.689 -4.990 1.00 89.06 90 ASN A C 1
ATOM 662 O O . ASN A 1 90 ? -2.388 13.677 -5.051 1.00 89.06 90 ASN A O 1
ATOM 666 N N . ASP A 1 91 ? -4.381 12.703 -5.407 1.00 90.56 91 ASP A N 1
ATOM 667 C CA . ASP A 1 91 ? -5.105 13.892 -5.864 1.00 90.56 91 ASP A CA 1
ATOM 668 C C . ASP A 1 91 ? -5.804 14.654 -4.719 1.00 90.56 91 ASP A C 1
ATOM 670 O O . ASP A 1 91 ? -6.465 15.663 -4.962 1.00 90.56 91 ASP A O 1
ATOM 674 N N . GLY A 1 92 ? -5.644 14.185 -3.475 1.00 90.69 92 GLY A N 1
ATOM 675 C CA . GLY A 1 92 ? -6.206 14.790 -2.269 1.00 90.69 92 GLY A CA 1
ATOM 676 C C . GLY A 1 92 ? -7.625 14.337 -1.922 1.00 90.69 92 GLY A C 1
ATOM 677 O O . GLY A 1 92 ? -8.151 14.767 -0.897 1.00 90.69 92 GLY A O 1
ATOM 678 N N . ARG A 1 93 ? -8.265 13.474 -2.724 1.00 93.44 93 ARG A N 1
ATOM 679 C CA . ARG A 1 93 ? -9.558 12.882 -2.345 1.00 93.44 93 ARG A CA 1
ATOM 680 C C . ARG A 1 93 ? -9.390 11.924 -1.169 1.00 93.44 93 ARG A C 1
ATOM 682 O O . ARG A 1 93 ? -8.453 11.131 -1.142 1.00 93.44 93 ARG A O 1
ATOM 689 N N . GLU A 1 94 ? -10.343 11.957 -0.246 1.00 95.25 94 GLU A N 1
ATOM 690 C CA . GLU A 1 94 ? -10.376 11.100 0.941 1.00 95.25 94 GLU A CA 1
ATOM 691 C C . GLU A 1 94 ? -11.605 10.197 0.940 1.00 95.25 94 GLU A C 1
ATOM 693 O O . GLU A 1 94 ? -12.701 10.603 0.543 1.00 95.25 94 GLU A O 1
ATOM 698 N N . PHE A 1 95 ? -11.410 8.966 1.402 1.00 97.12 95 PHE A N 1
ATOM 699 C CA . PHE A 1 95 ? -12.436 7.940 1.476 1.00 97.12 95 PHE A CA 1
ATOM 700 C C . PHE A 1 95 ? -12.375 7.243 2.829 1.00 97.12 95 PHE A C 1
ATOM 702 O O . PHE A 1 95 ? -11.313 6.788 3.251 1.00 97.12 95 PHE A O 1
ATOM 709 N N . ASP A 1 96 ? -13.533 7.057 3.459 1.00 97.75 96 ASP A N 1
ATOM 710 C CA . ASP A 1 96 ? -13.649 6.083 4.539 1.00 97.75 96 ASP A CA 1
ATOM 711 C C . ASP A 1 96 ? -13.399 4.674 3.988 1.00 97.75 96 ASP A C 1
ATOM 713 O O . ASP A 1 96 ? -13.832 4.330 2.878 1.00 97.75 96 ASP A O 1
ATOM 717 N N . ALA A 1 97 ? -12.746 3.834 4.784 1.00 97.94 97 ALA A N 1
ATOM 718 C CA . ALA A 1 97 ? -12.457 2.455 4.429 1.00 97.94 97 ALA A CA 1
ATOM 719 C C . ALA A 1 97 ? -12.926 1.480 5.511 1.00 97.94 97 ALA A C 1
ATOM 721 O O . ALA A 1 97 ? -12.985 1.793 6.700 1.00 97.94 97 ALA A O 1
ATOM 722 N N . LYS A 1 98 ? -13.251 0.258 5.088 1.00 97.19 98 LYS A N 1
ATOM 723 C CA . LYS A 1 98 ? -13.544 -0.866 5.983 1.00 97.19 98 LYS A CA 1
ATOM 724 C C . LYS A 1 98 ? -12.517 -1.966 5.798 1.00 97.19 98 LYS A C 1
ATOM 726 O O . LYS A 1 98 ? -12.109 -2.245 4.674 1.00 97.19 98 LYS A O 1
ATOM 731 N N . LEU A 1 99 ? -12.160 -2.630 6.892 1.00 97.06 99 LEU A N 1
ATOM 732 C CA . LEU A 1 99 ? -11.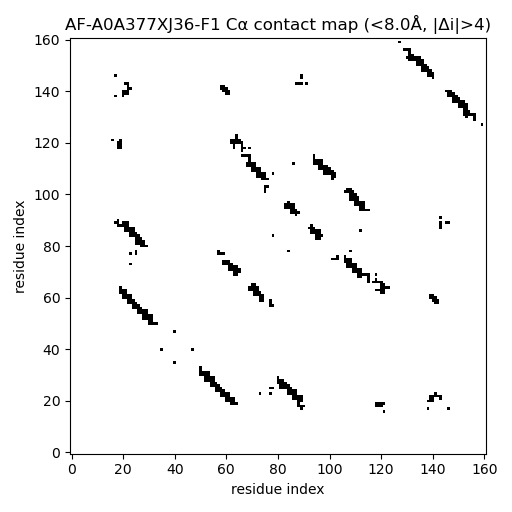379 -3.858 6.840 1.00 97.06 99 LEU A CA 1
ATOM 733 C C . LEU A 1 99 ? -12.227 -4.981 6.228 1.00 97.06 99 LEU A C 1
ATOM 735 O O . LEU A 1 99 ? -13.313 -5.283 6.723 1.00 97.06 99 LEU A O 1
ATOM 739 N N . VAL A 1 100 ? -11.728 -5.587 5.153 1.00 97.56 100 VAL A N 1
ATOM 740 C CA . VAL A 1 100 ? -12.300 -6.800 4.548 1.00 97.56 100 VAL A CA 1
ATOM 741 C C . VAL A 1 100 ? -11.716 -8.038 5.224 1.00 97.56 100 VAL A C 1
ATOM 743 O O . VAL A 1 100 ? -12.439 -8.990 5.505 1.00 97.56 100 VAL A O 1
ATOM 746 N N . GLY A 1 101 ? -10.415 -8.009 5.509 1.00 96.81 101 GLY A N 1
ATOM 747 C CA . GLY A 1 101 ? -9.699 -9.050 6.237 1.00 96.81 101 GLY A CA 1
ATOM 748 C C . GLY A 1 101 ? -8.223 -8.704 6.394 1.00 96.81 101 GLY A C 1
ATOM 749 O O . GLY A 1 101 ? -7.707 -7.834 5.690 1.00 96.81 101 GLY A O 1
ATOM 750 N N . SER A 1 102 ? -7.546 -9.383 7.311 1.00 96.69 102 SER A N 1
ATOM 751 C CA . SER A 1 102 ? -6.103 -9.268 7.508 1.00 96.69 102 SER A CA 1
ATOM 752 C C . SER A 1 102 ? -5.482 -10.616 7.851 1.00 96.69 102 SER A C 1
ATOM 754 O O . SER A 1 102 ? -6.175 -11.544 8.272 1.00 96.69 102 SER A O 1
ATOM 756 N N . ASP A 1 103 ? -4.177 -10.710 7.635 1.00 96.31 103 ASP A N 1
ATOM 757 C CA . ASP A 1 103 ? -3.335 -11.828 8.026 1.00 96.31 103 ASP A CA 1
ATOM 758 C C . ASP A 1 103 ? -2.127 -11.295 8.805 1.00 96.31 103 ASP A C 1
ATOM 760 O O . ASP A 1 103 ? -1.292 -10.557 8.279 1.00 96.31 103 ASP A O 1
ATOM 764 N N . GLU A 1 104 ? -2.048 -11.663 10.082 1.00 94.50 104 GLU A N 1
ATOM 765 C CA . GLU A 1 104 ? -0.985 -11.221 10.985 1.00 94.50 104 GLU A CA 1
ATOM 766 C C . GLU A 1 104 ? 0.363 -11.867 10.639 1.00 94.50 104 GLU A C 1
ATOM 768 O O . GLU A 1 104 ? 1.402 -11.235 10.811 1.00 94.50 104 GLU A O 1
ATOM 773 N N . GLN A 1 105 ? 0.362 -13.093 10.099 1.00 94.56 105 GLN A N 1
ATOM 774 C CA . GLN A 1 105 ? 1.597 -13.825 9.811 1.00 94.56 105 GLN A CA 1
ATOM 775 C C . GLN A 1 105 ? 2.380 -13.207 8.646 1.00 94.56 105 GLN A C 1
ATOM 777 O O . GLN A 1 105 ? 3.609 -13.133 8.707 1.00 94.56 105 GLN A O 1
ATOM 782 N N . SER A 1 106 ? 1.687 -12.770 7.591 1.00 94.25 106 SER A N 1
ATOM 783 C CA . SER A 1 106 ? 2.297 -12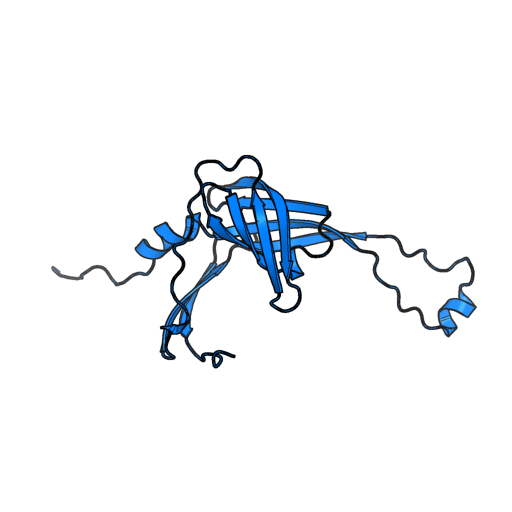.051 6.463 1.00 94.25 106 SER A CA 1
ATOM 784 C C . SER A 1 106 ? 2.323 -10.530 6.637 1.00 94.25 106 SER A C 1
ATOM 786 O O . SER A 1 106 ? 2.909 -9.843 5.803 1.00 94.25 106 SER A O 1
ATOM 788 N N . ASP A 1 107 ? 1.723 -10.007 7.712 1.00 96.44 107 ASP A N 1
ATOM 789 C CA . ASP A 1 107 ? 1.553 -8.575 7.972 1.00 96.44 107 ASP A CA 1
ATOM 790 C C . ASP A 1 107 ? 0.815 -7.833 6.837 1.00 96.44 107 ASP A C 1
ATOM 792 O O . ASP A 1 107 ? 1.160 -6.710 6.461 1.00 96.44 107 ASP A O 1
ATOM 796 N N . ILE A 1 108 ? -0.233 -8.455 6.286 1.00 96.94 108 ILE A N 1
ATOM 797 C CA . ILE A 1 108 ? -1.041 -7.921 5.177 1.00 96.94 108 ILE A CA 1
ATOM 798 C C . ILE A 1 108 ? -2.479 -7.662 5.631 1.00 96.94 108 ILE A C 1
ATOM 800 O O . ILE A 1 108 ? -3.088 -8.468 6.332 1.00 96.94 108 ILE A O 1
ATOM 804 N N . ALA A 1 109 ? -3.067 -6.558 5.172 1.00 97.94 109 ALA A N 1
ATOM 805 C CA . ALA A 1 109 ? -4.487 -6.264 5.321 1.00 97.94 109 ALA A CA 1
ATOM 806 C C . ALA A 1 109 ? -5.119 -5.806 4.002 1.00 97.94 109 ALA A C 1
ATOM 808 O O . ALA A 1 109 ? -4.500 -5.112 3.191 1.00 97.94 109 ALA A O 1
ATOM 809 N N . LEU A 1 110 ? -6.382 -6.186 3.810 1.00 98.38 110 LEU A N 1
ATOM 810 C CA . LEU A 1 110 ? -7.218 -5.782 2.689 1.00 98.38 110 LEU A CA 1
ATOM 811 C C . LEU A 1 110 ? -8.319 -4.846 3.180 1.00 98.38 110 LEU A C 1
ATOM 813 O O . LEU A 1 110 ? -9.174 -5.227 3.983 1.00 98.38 110 LEU A O 1
ATOM 817 N N . LEU A 1 111 ? -8.326 -3.633 2.646 1.00 98.31 111 LEU A N 1
ATOM 818 C CA . LEU A 1 111 ? -9.338 -2.620 2.899 1.00 98.31 111 LEU A CA 1
ATOM 819 C C . LEU A 1 111 ? -10.261 -2.471 1.689 1.00 98.31 111 LEU A C 1
ATOM 821 O O . LEU A 1 111 ? -9.861 -2.711 0.549 1.00 98.31 111 LEU A O 1
ATOM 825 N N . GLN A 1 112 ? -11.486 -2.018 1.935 1.00 98.50 112 GLN A N 1
ATOM 826 C CA . GLN A 1 112 ? -12.431 -1.605 0.906 1.00 98.50 112 GLN A CA 1
ATOM 827 C C . GLN A 1 112 ? -12.862 -0.158 1.132 1.00 98.50 112 GLN A C 1
ATOM 829 O O . GLN A 1 112 ? -13.425 0.168 2.180 1.00 98.50 112 GLN A O 1
ATOM 834 N N . LEU A 1 113 ? -12.631 0.689 0.129 1.00 98.38 113 LEU A N 1
ATOM 835 C CA . LEU A 1 113 ? -13.096 2.072 0.114 1.00 98.38 113 LEU A CA 1
ATOM 836 C C . LEU A 1 113 ? -14.620 2.128 -0.005 1.00 98.38 113 LEU A C 1
ATOM 838 O O . LEU A 1 113 ? -15.239 1.369 -0.756 1.00 98.38 113 LEU A O 1
ATOM 842 N N . ILE A 1 114 ? -15.235 3.051 0.726 1.00 97.56 114 ILE A N 1
ATOM 843 C CA . ILE A 1 114 ? -16.678 3.269 0.700 1.00 97.56 114 ILE A CA 1
ATOM 844 C C . ILE A 1 114 ? -17.023 4.255 -0.411 1.00 97.56 114 ILE A C 1
ATOM 846 O O . ILE A 1 114 ? -16.546 5.383 -0.415 1.00 97.56 114 ILE A O 1
ATOM 850 N N . LYS A 1 115 ? -17.904 3.830 -1.329 1.00 94.81 115 LYS A N 1
ATOM 851 C CA . LYS A 1 115 ? -18.309 4.602 -2.521 1.00 94.81 115 LYS A CA 1
ATOM 852 C C . LYS A 1 115 ? -17.085 5.055 -3.345 1.00 94.81 115 LYS A C 1
ATOM 854 O O . LYS A 1 115 ? -16.901 6.257 -3.537 1.00 94.81 115 LYS A O 1
ATOM 859 N N . PRO A 1 116 ? -16.244 4.109 -3.807 1.00 92.75 116 PRO A N 1
ATOM 860 C CA . PRO A 1 116 ? -15.077 4.448 -4.606 1.00 92.75 116 PRO A CA 1
ATOM 861 C C . PRO A 1 116 ? -15.514 5.130 -5.900 1.00 92.75 116 PRO A C 1
ATOM 863 O O . PRO A 1 116 ? -16.528 4.763 -6.495 1.00 92.75 116 PRO A O 1
ATOM 866 N N . ASP A 1 117 ? -14.732 6.105 -6.339 1.00 92.88 117 ASP A N 1
ATOM 867 C CA . ASP A 1 117 ? -15.00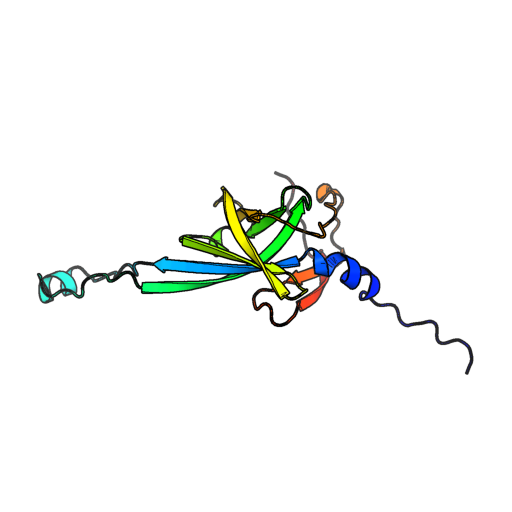7 6.856 -7.555 1.00 92.88 117 ASP A CA 1
ATOM 868 C C . ASP A 1 117 ? -13.700 7.129 -8.298 1.00 92.88 117 ASP A C 1
ATOM 870 O O . ASP A 1 117 ? -12.706 7.492 -7.671 1.00 92.88 117 ASP A O 1
ATOM 874 N N . HIS A 1 118 ? -13.685 6.940 -9.620 1.00 94.81 118 HIS A N 1
ATOM 875 C CA . HIS A 1 118 ? -12.533 7.205 -10.499 1.00 94.81 118 HIS A CA 1
ATOM 876 C C . HIS A 1 118 ? -11.168 6.795 -9.900 1.00 94.81 118 HIS A C 1
ATOM 878 O O . HIS A 1 118 ? -10.254 7.616 -9.776 1.00 94.81 118 HIS A O 1
ATOM 884 N N . LEU A 1 119 ? -11.047 5.534 -9.474 1.00 96.75 119 LEU A N 1
ATOM 885 C CA . LEU A 1 119 ? -9.801 4.991 -8.932 1.00 96.75 119 LEU A CA 1
ATOM 886 C C . LEU A 1 119 ? -8.879 4.493 -10.047 1.00 96.75 119 LEU A C 1
ATOM 888 O O . LEU A 1 119 ? -9.334 3.973 -11.066 1.00 96.75 119 LEU A O 1
ATOM 892 N N . THR A 1 120 ? -7.573 4.590 -9.812 1.00 96.25 120 THR A N 1
ATOM 893 C CA . THR A 1 120 ? -6.551 3.919 -10.623 1.00 96.25 120 THR A CA 1
ATOM 894 C C . THR A 1 120 ? -6.020 2.729 -9.839 1.00 96.25 120 THR A C 1
ATOM 896 O O . THR A 1 120 ? -5.669 2.879 -8.675 1.00 96.25 120 THR A O 1
ATOM 899 N N . GLN A 1 121 ? -5.957 1.553 -10.460 1.00 96.81 121 GLN A N 1
ATOM 900 C CA . GLN A 1 121 ? -5.365 0.360 -9.850 1.00 96.81 121 GLN A CA 1
ATOM 901 C C . GLN A 1 121 ? -4.003 0.039 -10.454 1.00 96.81 121 GLN A C 1
ATOM 903 O O . GLN A 1 121 ? -3.739 0.354 -11.618 1.00 96.81 121 GLN A O 1
ATOM 908 N N . ILE A 1 122 ? -3.163 -0.644 -9.682 1.00 96.44 122 ILE A N 1
ATOM 909 C CA . ILE A 1 122 ? -1.895 -1.169 -10.179 1.00 96.44 122 ILE A CA 1
ATOM 910 C C . ILE A 1 122 ? -2.107 -2.484 -10.942 1.00 96.44 122 ILE A C 1
ATOM 912 O O . ILE A 1 122 ? -3.004 -3.271 -10.635 1.00 96.44 122 ILE A O 1
ATOM 916 N N . ALA A 1 123 ? -1.262 -2.741 -11.939 1.00 94.50 123 ALA A N 1
ATOM 917 C CA . ALA A 1 123 ? -1.169 -4.061 -12.550 1.00 94.50 123 ALA A CA 1
ATOM 918 C C . ALA A 1 123 ? -0.293 -4.968 -11.674 1.00 94.50 123 ALA A C 1
ATOM 920 O O . ALA A 1 123 ? 0.826 -4.595 -11.322 1.00 94.50 123 ALA A O 1
ATOM 921 N N . ILE A 1 124 ? -0.790 -6.161 -11.345 1.00 93.94 124 ILE A N 1
ATOM 922 C CA . ILE A 1 124 ? -0.038 -7.152 -10.571 1.00 93.94 124 ILE A CA 1
ATOM 923 C C . ILE A 1 124 ? 0.813 -7.985 -11.531 1.00 93.94 124 ILE A C 1
ATOM 925 O O . ILE A 1 124 ? 0.307 -8.539 -12.509 1.00 93.94 124 ILE A O 1
ATOM 929 N N . ALA A 1 125 ? 2.110 -8.054 -11.246 1.00 93.50 125 ALA A N 1
ATOM 930 C CA . ALA A 1 125 ? 3.059 -8.896 -11.957 1.00 93.50 125 ALA A CA 1
ATOM 931 C C . ALA A 1 125 ? 3.293 -10.215 -11.206 1.00 93.50 125 ALA A C 1
ATOM 933 O O . ALA A 1 125 ? 3.021 -10.331 -10.015 1.00 93.50 125 ALA A O 1
ATOM 934 N N . ASP A 1 126 ? 3.819 -11.202 -11.924 1.00 94.00 126 ASP A N 1
ATOM 935 C CA . ASP A 1 126 ? 4.198 -12.503 -11.379 1.00 94.00 126 ASP A CA 1
ATOM 936 C C . ASP A 1 126 ? 5.574 -12.415 -10.696 1.00 94.00 126 ASP A C 1
ATOM 938 O O . ASP A 1 126 ? 6.589 -12.194 -11.366 1.00 94.00 126 ASP A O 1
ATOM 942 N N . SER A 1 127 ? 5.601 -12.557 -9.369 1.00 93.69 127 SER A N 1
ATOM 943 C CA . SER A 1 127 ? 6.821 -12.451 -8.563 1.00 93.69 127 SER A CA 1
ATOM 944 C C . SER A 1 127 ? 7.788 -13.618 -8.758 1.00 93.69 127 SER A C 1
ATOM 946 O O . SER A 1 127 ? 8.987 -13.429 -8.552 1.00 93.69 127 SER A O 1
ATOM 948 N N . ASP A 1 128 ? 7.319 -14.784 -9.214 1.00 92.44 128 ASP A N 1
ATOM 949 C CA . ASP A 1 128 ? 8.164 -15.976 -9.409 1.00 92.44 128 ASP A CA 1
ATOM 950 C C . ASP A 1 128 ? 9.147 -15.805 -10.577 1.00 92.44 128 ASP A C 1
ATOM 952 O O . ASP A 1 128 ? 10.106 -16.561 -10.733 1.00 92.44 128 ASP A O 1
ATOM 956 N N . LYS A 1 129 ? 8.923 -14.783 -11.410 1.00 94.56 129 LYS A N 1
ATOM 957 C CA . LYS A 1 129 ? 9.779 -14.425 -12.546 1.00 94.56 129 LYS A CA 1
ATOM 958 C C . LYS A 1 129 ? 10.863 -13.405 -12.203 1.00 94.56 129 LYS A C 1
ATOM 960 O O . LYS A 1 129 ? 11.671 -13.086 -13.078 1.00 94.56 129 LYS A O 1
ATOM 965 N N . LEU A 1 130 ? 10.874 -12.869 -10.982 1.00 95.31 130 LEU A N 1
ATOM 966 C CA . LEU A 1 130 ? 11.877 -11.896 -10.554 1.00 95.31 130 LEU A CA 1
ATOM 967 C C . LEU A 1 130 ? 13.265 -12.535 -10.470 1.00 95.31 130 LEU A C 1
ATOM 969 O O . LEU A 1 130 ? 13.414 -13.726 -10.194 1.00 95.31 130 LEU A O 1
ATOM 973 N N . ARG A 1 131 ? 14.306 -11.726 -10.675 1.00 95.50 131 ARG A N 1
ATOM 974 C CA . ARG A 1 131 ? 15.709 -12.125 -10.514 1.00 95.50 131 ARG A CA 1
ATOM 975 C C . ARG A 1 131 ? 16.470 -11.082 -9.710 1.00 95.50 131 ARG A C 1
ATOM 977 O O . ARG A 1 131 ? 16.215 -9.883 -9.805 1.00 95.50 131 ARG A O 1
ATOM 984 N N . VAL A 1 132 ? 17.467 -11.542 -8.956 1.00 96.50 132 VAL A N 1
ATOM 985 C CA . VAL A 1 132 ? 18.445 -10.647 -8.323 1.00 96.50 132 VAL A CA 1
ATOM 986 C C . VAL A 1 132 ? 19.127 -9.806 -9.405 1.00 96.50 132 VAL A C 1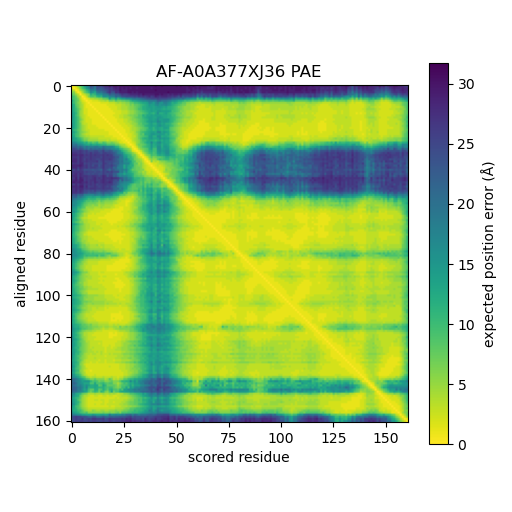
ATOM 988 O O . VAL A 1 132 ? 19.595 -10.342 -10.410 1.00 96.50 132 VAL A O 1
ATOM 991 N N . GLY A 1 133 ? 19.167 -8.490 -9.200 1.00 96.00 133 GLY A N 1
ATOM 992 C CA . GLY A 1 133 ? 19.682 -7.510 -10.158 1.00 96.00 133 GLY A CA 1
ATOM 993 C C . GLY A 1 133 ? 18.630 -6.855 -11.058 1.00 96.00 133 GLY A C 1
ATOM 994 O O . GLY A 1 133 ? 18.961 -5.864 -11.708 1.00 96.00 133 GLY A O 1
ATOM 995 N N . ASP A 1 134 ? 17.380 -7.336 -11.086 1.00 96.81 134 ASP A N 1
ATOM 996 C CA . ASP A 1 134 ? 16.304 -6.630 -11.794 1.00 96.81 134 ASP A CA 1
ATOM 997 C C . ASP A 1 134 ? 16.067 -5.250 -11.145 1.00 96.81 134 ASP A C 1
ATOM 999 O O . ASP A 1 134 ? 16.116 -5.108 -9.921 1.00 96.81 134 ASP A O 1
ATOM 1003 N N . PHE A 1 135 ? 15.827 -4.217 -11.960 1.00 96.38 135 PHE A N 1
ATOM 1004 C CA . PHE A 1 135 ? 15.531 -2.870 -11.461 1.00 96.38 135 PHE A CA 1
ATOM 1005 C C . PHE A 1 135 ? 14.206 -2.840 -10.697 1.00 96.38 135 PHE A C 1
ATOM 1007 O O . PHE A 1 135 ? 13.213 -3.419 -11.134 1.00 96.38 135 PHE A O 1
ATOM 1014 N N . ALA A 1 136 ? 14.178 -2.097 -9.593 1.00 95.94 136 ALA A N 1
ATOM 1015 C CA . ALA A 1 136 ? 13.003 -1.936 -8.750 1.00 95.94 136 ALA A CA 1
ATOM 1016 C C . ALA A 1 136 ? 12.808 -0.473 -8.340 1.00 95.94 136 ALA A C 1
ATOM 1018 O O . ALA A 1 136 ? 13.764 0.298 -8.222 1.00 95.94 136 ALA A O 1
ATOM 1019 N N . VAL A 1 137 ? 11.552 -0.100 -8.098 1.00 95.38 137 VAL A N 1
ATOM 1020 C CA . VAL A 1 137 ? 11.180 1.195 -7.526 1.00 95.38 137 VAL A CA 1
ATOM 1021 C C . VAL A 1 137 ? 10.242 0.946 -6.354 1.00 95.38 137 VAL A C 1
ATOM 1023 O O . VAL A 1 137 ? 9.194 0.330 -6.524 1.00 95.38 137 VAL A O 1
ATOM 1026 N N . ALA A 1 138 ? 10.622 1.419 -5.172 1.00 94.31 138 ALA A N 1
ATOM 1027 C CA . ALA A 1 138 ? 9.774 1.437 -3.990 1.00 94.31 138 ALA A CA 1
ATOM 1028 C C . ALA A 1 138 ? 9.031 2.773 -3.931 1.00 94.31 138 ALA A C 1
ATOM 1030 O O . ALA A 1 138 ? 9.654 3.826 -4.065 1.00 94.31 138 ALA A O 1
ATOM 1031 N N . VAL A 1 139 ? 7.715 2.727 -3.731 1.00 93.38 139 VAL A N 1
ATOM 1032 C CA . VAL A 1 139 ? 6.851 3.912 -3.654 1.00 93.38 139 VAL A CA 1
ATOM 1033 C C . VAL A 1 139 ? 6.058 3.869 -2.351 1.00 93.38 139 VAL A C 1
ATOM 1035 O O . VAL A 1 139 ? 5.519 2.824 -1.997 1.00 93.38 139 VAL A O 1
ATOM 1038 N N . GLY A 1 140 ? 5.964 4.999 -1.652 1.00 89.06 140 GLY A N 1
ATOM 1039 C CA . GLY A 1 140 ? 5.146 5.144 -0.447 1.00 89.06 140 GLY A CA 1
ATOM 1040 C C . GLY A 1 140 ? 4.578 6.554 -0.296 1.00 89.06 140 GLY A C 1
ATOM 1041 O O . GLY A 1 140 ? 5.120 7.512 -0.847 1.00 89.06 140 GLY A O 1
ATOM 1042 N N . ASN A 1 141 ? 3.486 6.680 0.458 1.00 83.50 141 ASN A N 1
ATOM 1043 C CA . ASN A 1 141 ? 2.830 7.948 0.788 1.00 83.50 141 ASN A CA 1
ATOM 1044 C C . ASN A 1 141 ? 2.309 7.979 2.240 1.00 83.50 141 ASN A C 1
ATOM 1046 O O . ASN A 1 141 ? 1.116 8.188 2.457 1.00 83.50 141 ASN A O 1
ATOM 1050 N N . PRO A 1 142 ? 3.151 7.754 3.263 1.00 69.44 142 PRO A N 1
ATOM 1051 C CA . PRO A 1 142 ? 2.6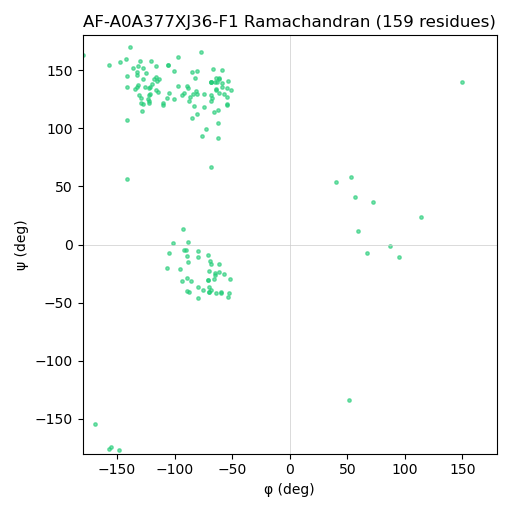51 7.674 4.633 1.00 69.44 142 PRO A CA 1
ATOM 1052 C C . PRO A 1 142 ? 2.057 8.995 5.149 1.00 69.44 142 PRO A C 1
ATOM 1054 O O . PRO A 1 142 ? 1.180 8.953 5.996 1.00 69.44 142 PRO A O 1
ATOM 1057 N N . PHE A 1 143 ? 2.474 10.156 4.627 1.00 71.38 143 PHE A N 1
ATOM 1058 C CA . PHE A 1 143 ? 2.062 11.460 5.169 1.00 71.38 143 PHE A CA 1
ATOM 1059 C C . PHE A 1 143 ? 1.023 12.215 4.334 1.00 71.38 143 PHE A C 1
ATOM 1061 O O . PHE A 1 143 ? 0.605 13.290 4.747 1.00 71.38 143 PHE A O 1
ATOM 1068 N N . GLY A 1 144 ? 0.674 11.753 3.130 1.00 66.56 144 GLY A N 1
ATOM 1069 C CA . GLY A 1 144 ? -0.198 12.516 2.220 1.00 66.56 144 GLY A CA 1
ATOM 1070 C C . GLY A 1 144 ? 0.418 13.820 1.676 1.00 66.56 144 GLY A C 1
ATOM 1071 O O . GLY A 1 144 ? -0.137 14.438 0.775 1.00 66.56 144 GLY A O 1
ATOM 1072 N N . LEU A 1 145 ? 1.597 14.224 2.169 1.00 68.25 145 LEU A N 1
ATOM 1073 C CA . LEU A 1 145 ? 2.315 15.451 1.791 1.00 68.25 145 LEU A CA 1
ATOM 1074 C C . LEU A 1 145 ? 3.093 15.324 0.469 1.00 68.25 145 LEU A C 1
ATOM 1076 O O . LEU A 1 145 ? 3.679 16.299 -0.002 1.00 68.25 145 LEU A O 1
ATOM 1080 N N . GLY A 1 146 ? 3.132 14.123 -0.109 1.00 65.94 146 GLY A N 1
ATOM 1081 C CA . GLY A 1 146 ? 3.858 13.815 -1.334 1.00 65.94 146 GLY A CA 1
ATOM 1082 C C . GLY A 1 146 ? 4.344 12.369 -1.346 1.00 65.94 146 GLY A C 1
ATOM 1083 O O . GLY A 1 146 ? 4.802 11.839 -0.335 1.00 65.94 146 GLY A O 1
ATOM 1084 N N . GLN A 1 147 ? 4.248 11.729 -2.508 1.00 74.25 147 GLN A N 1
ATOM 1085 C CA . GLN A 1 147 ? 4.742 10.371 -2.700 1.00 74.25 147 GLN A CA 1
ATOM 1086 C C . GLN A 1 147 ? 6.264 10.356 -2.782 1.00 74.25 147 GLN A C 1
ATOM 1088 O O . GLN A 1 147 ? 6.867 11.073 -3.581 1.00 74.25 147 GLN A O 1
ATOM 1093 N N . THR A 1 148 ? 6.879 9.488 -1.988 1.00 84.06 148 THR A N 1
ATOM 1094 C CA . THR A 1 148 ? 8.310 9.210 -2.070 1.00 84.06 148 THR A CA 1
ATOM 1095 C C . THR A 1 148 ? 8.514 8.007 -2.976 1.00 84.06 148 THR A C 1
ATOM 1097 O O . THR A 1 148 ? 7.894 6.964 -2.767 1.00 84.06 148 THR A O 1
ATOM 1100 N N . ALA A 1 149 ? 9.397 8.144 -3.964 1.00 91.25 149 ALA A N 1
ATOM 1101 C CA . ALA A 1 149 ? 9.840 7.044 -4.809 1.00 91.25 149 ALA A CA 1
ATOM 1102 C C . ALA A 1 149 ? 11.361 6.877 -4.701 1.00 91.25 149 ALA A C 1
ATOM 1104 O O . ALA A 1 149 ? 12.113 7.834 -4.891 1.00 91.25 149 ALA A O 1
ATOM 1105 N N . THR A 1 150 ? 11.807 5.651 -4.442 1.00 92.56 150 THR A N 1
ATOM 1106 C CA . THR A 1 150 ? 13.223 5.279 -4.342 1.00 92.56 150 THR A CA 1
ATOM 1107 C C . THR A 1 150 ? 13.514 4.177 -5.349 1.00 92.56 150 THR A C 1
ATOM 1109 O O . THR A 1 150 ? 12.807 3.175 -5.385 1.00 92.56 150 THR A O 1
ATOM 1112 N N . SER A 1 151 ? 14.551 4.343 -6.170 1.00 95.12 151 SER A N 1
ATOM 1113 C CA . SER A 1 151 ? 14.958 3.331 -7.156 1.00 95.12 151 SER A CA 1
ATOM 1114 C C . SER A 1 151 ? 16.154 2.514 -6.673 1.00 95.12 151 SER A C 1
ATOM 1116 O O . SER A 1 151 ? 16.997 3.011 -5.927 1.00 95.12 151 SER A O 1
ATOM 1118 N N . GLY A 1 152 ? 16.220 1.259 -7.106 1.00 96.38 152 GLY A N 1
ATOM 1119 C CA . GLY A 1 152 ? 17.283 0.323 -6.770 1.00 96.38 152 GLY A CA 1
ATOM 1120 C C . GLY A 1 152 ? 17.204 -0.937 -7.624 1.00 96.38 152 GLY A C 1
ATOM 1121 O O . GLY A 1 152 ? 16.673 -0.920 -8.737 1.00 96.38 152 GLY A O 1
ATOM 1122 N N . ILE A 1 153 ? 17.730 -2.034 -7.092 1.00 96.88 153 ILE A N 1
ATOM 1123 C CA . ILE A 1 153 ? 17.666 -3.362 -7.705 1.00 96.88 153 ILE A CA 1
ATOM 1124 C C . ILE A 1 153 ? 17.177 -4.385 -6.681 1.00 96.88 153 ILE A C 1
ATOM 1126 O O . ILE A 1 153 ? 17.309 -4.174 -5.474 1.00 96.88 153 ILE A O 1
ATOM 1130 N N . ILE A 1 154 ? 16.642 -5.505 -7.156 1.00 95.81 154 ILE A N 1
ATOM 1131 C CA . ILE A 1 154 ? 16.343 -6.662 -6.313 1.00 95.81 154 ILE A CA 1
ATOM 1132 C C . ILE A 1 154 ? 17.658 -7.234 -5.776 1.00 95.81 154 ILE A C 1
ATOM 1134 O O . ILE A 1 154 ? 18.477 -7.743 -6.541 1.00 95.81 154 ILE A O 1
ATOM 1138 N N . SER A 1 155 ? 17.860 -7.158 -4.461 1.00 95.12 155 SER A N 1
ATOM 1139 C CA . SER A 1 155 ? 19.096 -7.616 -3.807 1.00 95.12 155 SER A CA 1
ATOM 1140 C C . SER A 1 155 ? 19.087 -9.107 -3.460 1.00 95.12 155 SER A C 1
ATOM 1142 O O . SER A 1 155 ? 20.140 -9.739 -3.441 1.00 95.12 155 SER A O 1
ATOM 1144 N N . ALA A 1 156 ? 17.915 -9.671 -3.167 1.00 94.00 156 ALA A N 1
ATOM 1145 C CA . ALA A 1 156 ? 17.727 -11.071 -2.799 1.00 94.00 156 ALA A CA 1
ATOM 1146 C C . ALA A 1 156 ? 16.284 -11.503 -3.093 1.00 94.00 156 ALA A C 1
ATOM 1148 O O . ALA A 1 156 ? 15.377 -10.671 -3.092 1.00 94.00 156 ALA A O 1
ATOM 1149 N N . LEU A 1 157 ? 16.079 -12.801 -3.309 1.00 89.69 157 LEU A N 1
ATOM 1150 C CA . LEU A 1 157 ? 14.761 -13.426 -3.402 1.00 89.69 157 LEU A CA 1
ATOM 1151 C C . LEU A 1 157 ? 14.669 -14.500 -2.324 1.00 89.69 157 LEU A C 1
ATOM 1153 O O . LEU A 1 157 ? 15.616 -15.267 -2.134 1.00 89.69 157 LEU A O 1
ATOM 1157 N N . ALA A 1 158 ? 13.544 -14.551 -1.618 1.00 79.19 158 ALA A N 1
ATOM 1158 C CA . ALA A 1 158 ? 13.235 -15.705 -0.791 1.00 79.19 158 ALA A CA 1
ATOM 1159 C C . ALA A 1 158 ? 12.962 -16.902 -1.716 1.00 79.19 158 ALA A C 1
ATOM 1161 O 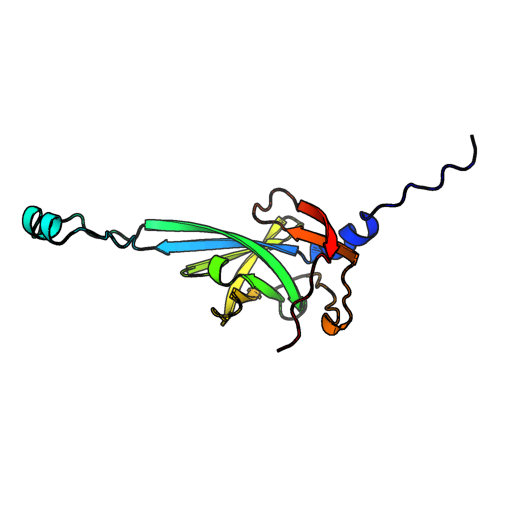O . ALA A 1 158 ? 12.343 -16.743 -2.768 1.00 79.19 158 ALA A O 1
ATOM 1162 N N . ALA A 1 159 ? 13.443 -18.090 -1.352 1.00 58.50 159 ALA A N 1
ATOM 1163 C CA . ALA A 1 159 ? 13.031 -19.303 -2.047 1.00 58.50 159 ALA A CA 1
ATOM 1164 C C . ALA A 1 159 ? 11.524 -19.498 -1.821 1.00 58.50 159 ALA A C 1
ATOM 1166 O O . ALA A 1 159 ? 11.065 -19.358 -0.687 1.00 58.50 159 ALA A O 1
ATOM 1167 N N . ALA A 1 160 ? 10.770 -19.793 -2.883 1.00 54.41 160 ALA A N 1
ATOM 1168 C CA . ALA A 1 160 ? 9.374 -20.194 -2.751 1.00 54.41 160 ALA A CA 1
ATOM 1169 C C . ALA A 1 160 ? 9.289 -21.387 -1.780 1.00 54.41 160 ALA A C 1
ATOM 1171 O O . ALA A 1 160 ? 10.048 -22.350 -1.930 1.00 54.41 160 ALA A O 1
ATOM 1172 N N . ALA A 1 161 ? 8.436 -21.271 -0.760 1.00 41.97 161 ALA A N 1
ATOM 1173 C CA . ALA A 1 161 ? 8.122 -22.356 0.166 1.00 41.97 161 ALA A CA 1
ATOM 1174 C C . ALA A 1 161 ? 7.127 -23.336 -0.466 1.00 41.97 161 ALA A C 1
ATOM 1176 O O . ALA A 1 161 ? 6.235 -22.862 -1.207 1.00 41.97 161 ALA A O 1
#

Nearest PDB structures (foldseek):
  3mh5-assembly2_B  TM=9.356E-01  e=4.892E-17  Escherichia coli K-12
  3mh4-assembly1_A  TM=9.147E-01  e=3.313E-17  Escherichia coli K-12
  1ky9-assembly1_A  TM=8.743E-01  e=2.372E-17  Escherichia coli
  1ky9-assembly2_B  TM=8.792E-01  e=2.200E-16  Escherichia coli
  2zle-assembly1_I  TM=8.792E-01  e=2.460E-16  Escherichia coli

Secondary structure (DSSP, 8-state):
----PPPP-SHHHHHHHGGGEEEEEEEEEE-------HHHHHHHGGGSPP-PPEEEEEEEEEEEEETTTTEEEEEHHHHTTEEEEEEE-TTS-EEEEEEEEEETTTTEEEEEESS--S---PPPP-GGG--TT-EEEEEE-TTSS--EEEEEE----PPP-

InterPro domains:
  IPR001940 Peptidase S1C [PR00834] (70-82)
  IPR001940 Peptidase S1C [PR00834] (91-111)
  IPR001940 Peptidase S1C [PR00834] (132-156)
  IPR009003 Peptidase S1, PA clan [SSF50494] (7-158)